Protein AF-A0A8T0SBP8-F1 (afdb_monomer_lite)

Foldseek 3Di:
DDDDDPPPPVCPVVVVVVVLVVQQKDKDWQLQFDLVLQLVLLCVVPNDPCSSVVSVVVSVVLSVVQQDLVDQQWDWDADPNDTDTDGNCVDPVLVVCCVRRNDSRSVRSRRSSVRCVVPPVPRSGIDIAIDRPVVRGGDDPVRVVVSVVVVVVVVVVVVVD

Secondary structure (DSSP, 8-state):
-PPP----SSHHHHHHHHHHHH-SEEEEEETPPPHHHHHHHHHHHH-SSSHHHHHHHHHHHHHHHHT-TT---EEEEEETTEEEEEE-TT-HHHHHHHHHH-HHHHHHHHHHHHHHHHH-TTT-S-EEEEEEGGGTEEPPHHHHHHHHHHHHHHHHHHTT-

InterPro domains:
  IPR005379 Factor of DNA methylation 1-5/IDN2 , domain XH [PF03469] (28-157)
  IPR045177 Factor of DNA methylation 1-5/IDN2 [PTHR21596] (20-158)

Sequence (161 aa):
MFFIDENDHHNDQDFADKLNGLRAIGIKRMGELDEKPFQNACRRKYGKYDYQTKAARLVSSWQGGLKKPSWHPFKVVQDKGEDKEVLDDDDAKLKYLRIVHGDEVCDAVKTTLMEINEYNPSGRYVVPRLWNFSKGRKATMKEVLKYLHRQMETTTKRWRG

pLDDT: mean 84.51, std 19.34, range [28.41, 97.75]

Radius of gyration: 19.87 Å; chains: 1; bounding box: 69×23×61 Å

Organism: Panicum virgatum (NCBI:txid38727)

Structure (mmCIF, N/CA/C/O backbone):
data_AF-A0A8T0SBP8-F1
#
_entry.id   AF-A0A8T0SBP8-F1
#
loop_
_atom_site.group_PDB
_atom_site.id
_atom_site.type_symbol
_atom_site.label_atom_id
_atom_site.label_alt_id
_atom_site.label_comp_id
_atom_site.label_asym_id
_atom_site.label_entity_id
_atom_site.label_seq_id
_atom_site.pdbx_PDB_ins_code
_atom_site.Cartn_x
_atom_site.Cartn_y
_atom_site.Cartn_z
_atom_site.occupancy
_atom_site.B_iso_or_equiv
_atom_site.auth_seq_id
_atom_site.auth_comp_id
_atom_site.auth_asym_id
_atom_site.auth_atom_id
_atom_site.pdbx_PDB_model_num
ATOM 1 N N . MET A 1 1 ? 42.573 4.735 18.693 1.00 33.34 1 MET A N 1
ATOM 2 C CA . MET A 1 1 ? 41.919 5.083 17.416 1.00 33.34 1 MET A CA 1
ATOM 3 C C . MET A 1 1 ? 40.762 4.114 17.256 1.00 33.34 1 MET A C 1
ATOM 5 O O . MET A 1 1 ? 41.002 2.945 16.994 1.00 33.34 1 MET A O 1
ATOM 9 N N . PHE A 1 2 ? 39.552 4.546 17.611 1.00 28.41 2 PHE A N 1
ATOM 10 C CA . PHE A 1 2 ? 38.355 3.706 17.581 1.00 28.41 2 PHE A CA 1
ATOM 11 C C . PHE A 1 2 ? 37.745 3.800 16.183 1.00 28.41 2 PHE A C 1
ATOM 13 O O . PHE A 1 2 ? 37.381 4.891 15.753 1.00 28.41 2 PHE A O 1
ATOM 20 N N . PHE A 1 3 ? 37.680 2.676 15.475 1.00 29.62 3 PHE A N 1
ATOM 21 C CA . PHE A 1 3 ? 36.862 2.550 14.276 1.00 29.62 3 PHE A CA 1
ATOM 22 C C . PHE A 1 3 ? 35.418 2.332 14.734 1.00 29.62 3 PHE A C 1
ATOM 24 O O . PHE A 1 3 ? 35.141 1.377 15.457 1.00 29.62 3 PHE A O 1
ATOM 31 N N . ILE A 1 4 ? 34.528 3.254 14.373 1.00 34.66 4 ILE A N 1
ATOM 32 C CA . ILE A 1 4 ? 33.084 3.057 14.483 1.00 34.66 4 ILE A CA 1
ATOM 33 C C . ILE A 1 4 ? 32.672 2.243 13.255 1.00 34.66 4 ILE A C 1
ATOM 35 O O . ILE A 1 4 ? 32.956 2.638 12.127 1.00 34.66 4 ILE A O 1
ATOM 39 N N . ASP A 1 5 ? 32.060 1.089 13.496 1.00 31.61 5 ASP A N 1
ATOM 40 C CA . ASP A 1 5 ? 31.449 0.237 12.478 1.00 31.61 5 ASP A CA 1
ATOM 41 C C . ASP A 1 5 ? 30.123 0.900 12.048 1.00 31.61 5 ASP A C 1
ATOM 43 O O . ASP A 1 5 ? 29.152 0.923 12.805 1.00 31.61 5 ASP A O 1
ATOM 47 N N . GLU A 1 6 ? 30.088 1.517 10.863 1.00 39.94 6 GLU A N 1
ATOM 48 C CA . GLU A 1 6 ? 28.885 2.119 10.263 1.00 39.94 6 GLU A CA 1
ATOM 49 C C . GLU A 1 6 ? 27.975 1.034 9.657 1.00 39.94 6 GLU A C 1
ATOM 51 O O . GLU A 1 6 ? 27.796 0.939 8.443 1.00 39.94 6 GLU A O 1
ATOM 56 N N . ASN A 1 7 ? 27.391 0.187 10.506 1.00 39.78 7 ASN A N 1
ATOM 57 C CA . ASN A 1 7 ? 26.489 -0.895 10.092 1.00 39.78 7 ASN A CA 1
ATOM 58 C C . ASN A 1 7 ? 25.113 -0.844 10.784 1.00 39.78 7 ASN A C 1
ATOM 60 O O . ASN A 1 7 ? 24.541 -1.886 11.091 1.00 39.78 7 ASN A O 1
ATOM 64 N N . ASP A 1 8 ? 24.544 0.349 11.001 1.00 42.22 8 ASP A N 1
ATOM 65 C CA . ASP A 1 8 ? 23.328 0.494 11.826 1.00 42.22 8 ASP A CA 1
ATOM 66 C C . ASP A 1 8 ? 22.197 1.338 11.200 1.00 42.22 8 ASP A C 1
ATOM 68 O O . ASP A 1 8 ? 21.508 2.100 11.867 1.00 42.22 8 ASP A O 1
ATOM 72 N N . HIS A 1 9 ? 21.961 1.195 9.889 1.00 42.88 9 HIS A N 1
ATOM 73 C CA . HIS A 1 9 ? 20.787 1.798 9.220 1.00 42.88 9 HIS A CA 1
ATOM 74 C C . HIS A 1 9 ? 19.841 0.784 8.562 1.00 42.88 9 HIS A C 1
ATOM 76 O O . HIS A 1 9 ? 18.814 1.150 7.995 1.00 42.88 9 HIS A O 1
ATOM 82 N N . HIS A 1 10 ? 20.150 -0.512 8.653 1.00 43.44 10 HIS A N 1
ATOM 83 C CA . HIS A 1 10 ? 19.243 -1.591 8.240 1.00 43.44 10 HIS A CA 1
ATOM 84 C C . HIS A 1 10 ? 18.457 -2.203 9.404 1.00 43.44 10 HIS A C 1
ATOM 86 O O . HIS A 1 10 ? 17.536 -2.984 9.171 1.00 43.44 10 HIS A O 1
ATOM 92 N N . ASN A 1 11 ? 18.793 -1.827 10.640 1.00 42.72 11 ASN A N 1
ATOM 93 C CA . ASN A 1 11 ? 18.155 -2.356 11.832 1.00 42.72 11 ASN A CA 1
ATOM 94 C C . ASN A 1 11 ? 16.868 -1.592 12.166 1.00 42.72 11 ASN A C 1
ATOM 96 O O . ASN A 1 11 ? 15.884 -2.232 12.483 1.00 42.72 11 ASN A O 1
ATOM 100 N N . ASP A 1 12 ? 16.792 -0.269 11.991 1.00 43.78 12 ASP A N 1
ATOM 101 C CA . ASP A 1 12 ? 15.650 0.522 12.487 1.00 43.78 12 ASP A CA 1
ATOM 102 C C . ASP A 1 12 ? 14.292 0.168 11.860 1.00 43.78 12 ASP A C 1
ATOM 104 O O . ASP A 1 12 ? 13.279 0.163 12.559 1.00 43.78 12 ASP A O 1
ATOM 108 N N . GLN A 1 13 ? 14.251 -0.181 10.570 1.00 46.50 13 GLN A N 1
ATOM 109 C CA . GLN A 1 13 ? 12.999 -0.531 9.886 1.00 46.50 13 GLN A CA 1
ATOM 110 C C . GLN A 1 13 ? 12.608 -2.007 10.085 1.00 46.50 13 GLN A C 1
ATOM 112 O O . GLN A 1 13 ? 11.430 -2.294 10.274 1.00 46.50 13 GLN A O 1
ATOM 117 N N . ASP A 1 14 ? 13.573 -2.938 10.122 1.00 45.31 14 ASP A N 1
ATOM 118 C CA . ASP A 1 14 ? 13.331 -4.340 10.526 1.00 45.31 14 ASP A CA 1
ATOM 119 C C . ASP A 1 14 ? 12.960 -4.420 12.015 1.00 45.31 14 ASP A C 1
ATOM 121 O O . ASP A 1 14 ? 12.155 -5.251 12.424 1.00 45.31 14 ASP A O 1
ATOM 125 N N . PHE A 1 15 ? 13.486 -3.498 12.823 1.00 40.03 15 PHE A N 1
ATOM 126 C CA . PHE A 1 15 ? 13.132 -3.290 14.218 1.00 40.03 15 PHE A CA 1
ATOM 127 C C . PHE A 1 15 ? 11.753 -2.649 14.343 1.00 40.03 15 PHE A C 1
ATOM 129 O O . PHE A 1 15 ? 10.970 -3.114 15.158 1.00 40.03 15 PHE A O 1
ATOM 136 N N . ALA A 1 16 ? 11.385 -1.668 13.514 1.00 47.78 16 ALA A N 1
ATOM 137 C CA . ALA A 1 16 ? 10.026 -1.128 13.466 1.00 47.78 16 ALA A CA 1
ATOM 138 C C . ALA A 1 16 ? 9.005 -2.190 13.025 1.00 47.78 16 ALA A C 1
ATOM 140 O O . ALA A 1 16 ? 7.966 -2.323 13.666 1.00 47.78 16 ALA A O 1
ATOM 141 N N . ASP A 1 17 ? 9.314 -3.004 12.013 1.00 46.75 17 ASP A N 1
ATOM 142 C CA . ASP A 1 17 ? 8.482 -4.126 11.561 1.00 46.75 17 ASP A CA 1
ATOM 143 C C . ASP A 1 17 ? 8.401 -5.244 12.616 1.00 46.75 17 ASP A C 1
ATOM 145 O O . ASP A 1 17 ? 7.311 -5.747 12.895 1.00 46.75 17 ASP A O 1
ATOM 149 N N . LYS A 1 18 ? 9.509 -5.592 13.287 1.00 38.72 18 LYS A N 1
ATOM 150 C CA . LYS A 1 18 ? 9.517 -6.520 14.436 1.00 38.72 18 LYS A CA 1
ATOM 151 C C . LYS A 1 18 ? 8.751 -5.963 15.632 1.00 38.72 18 LYS A C 1
ATOM 153 O O . LYS A 1 18 ? 8.011 -6.700 16.278 1.00 38.72 18 LYS A O 1
ATOM 158 N N . LEU A 1 19 ? 8.877 -4.671 15.927 1.00 45.00 19 LEU A N 1
ATOM 159 C CA . LEU A 1 19 ? 8.144 -3.991 16.996 1.00 45.00 19 LEU A CA 1
ATOM 160 C C . LEU A 1 19 ? 6.655 -3.855 16.666 1.00 45.00 19 LEU A C 1
ATOM 162 O O . LEU A 1 19 ? 5.831 -3.953 17.573 1.00 45.00 19 LEU A O 1
ATOM 166 N N . ASN A 1 20 ? 6.292 -3.685 15.395 1.00 48.19 20 ASN A N 1
ATOM 167 C CA . ASN A 1 20 ? 4.910 -3.696 14.916 1.00 48.19 20 ASN A CA 1
ATOM 168 C C . ASN A 1 20 ? 4.326 -5.117 14.933 1.00 48.19 20 ASN A C 1
ATOM 170 O O . ASN A 1 20 ? 3.168 -5.293 15.304 1.00 48.19 20 ASN A O 1
ATOM 174 N N . GLY A 1 21 ? 5.135 -6.141 14.649 1.00 44.56 21 GLY A N 1
ATOM 175 C CA . GLY A 1 21 ? 4.788 -7.547 14.881 1.00 44.56 21 GLY A CA 1
ATOM 176 C C . GLY A 1 21 ? 4.583 -7.878 16.366 1.00 44.56 21 GLY A C 1
ATOM 177 O O . GLY A 1 21 ? 3.742 -8.707 16.706 1.00 44.56 21 GLY A O 1
ATOM 178 N N . LEU A 1 22 ? 5.288 -7.178 17.263 1.00 50.84 22 LEU A N 1
ATOM 179 C CA . LEU A 1 22 ? 5.124 -7.278 18.720 1.00 50.84 22 LEU A CA 1
ATOM 180 C C . LEU A 1 22 ? 3.951 -6.434 19.260 1.00 50.84 22 LEU A C 1
ATOM 182 O O . LEU A 1 22 ? 3.393 -6.751 20.314 1.00 50.84 22 LEU A O 1
ATOM 186 N N . ARG A 1 23 ? 3.545 -5.365 18.563 1.00 63.78 23 ARG A N 1
ATOM 187 C CA . ARG A 1 23 ? 2.451 -4.464 18.962 1.00 63.78 23 ARG A CA 1
ATOM 188 C C . ARG A 1 23 ? 1.199 -4.742 18.138 1.00 63.78 23 ARG A C 1
ATOM 190 O O . ARG A 1 23 ? 0.994 -4.191 17.065 1.00 63.78 23 ARG A O 1
ATOM 197 N N . ALA A 1 24 ? 0.293 -5.535 18.708 1.00 81.69 24 ALA A N 1
ATOM 198 C CA . ALA A 1 24 ? -0.975 -5.903 18.071 1.00 81.69 24 ALA A CA 1
ATOM 199 C C . ALA A 1 24 ? -1.806 -4.704 17.562 1.00 81.69 24 ALA A C 1
ATOM 201 O O . ALA A 1 24 ? -2.561 -4.865 16.604 1.00 81.69 24 ALA A O 1
ATOM 202 N N . ILE A 1 25 ? -1.677 -3.525 18.188 1.00 90.44 25 ILE A N 1
ATOM 203 C CA . ILE A 1 25 ? -2.352 -2.279 17.808 1.00 90.44 25 ILE A CA 1
ATOM 204 C C . ILE A 1 25 ? -1.315 -1.172 17.590 1.00 90.44 25 ILE A C 1
ATOM 206 O O . ILE A 1 25 ? -0.465 -0.944 18.450 1.00 90.44 25 ILE A O 1
ATOM 210 N N . GLY A 1 26 ? -1.433 -0.440 16.482 1.00 91.25 26 GLY A N 1
ATOM 211 C CA . GLY A 1 26 ? -0.586 0.717 16.181 1.00 91.25 26 GLY A CA 1
ATOM 212 C C . GLY A 1 26 ? -1.229 1.674 15.179 1.00 91.25 26 GLY A C 1
ATOM 213 O O . GLY A 1 26 ? -2.426 1.585 14.907 1.00 91.25 26 GLY A O 1
ATOM 214 N N . ILE A 1 27 ? -0.439 2.603 14.640 1.00 92.50 27 ILE A N 1
ATOM 215 C CA . ILE A 1 27 ? -0.881 3.536 13.597 1.00 92.50 27 ILE A CA 1
ATOM 216 C C . ILE A 1 27 ? -0.407 3.008 12.244 1.00 92.50 27 ILE A C 1
ATOM 218 O O . ILE A 1 27 ? 0.789 2.833 12.039 1.00 92.50 27 ILE A O 1
ATOM 222 N N . LYS A 1 28 ? -1.342 2.793 11.317 1.00 94.88 28 LYS A N 1
ATOM 223 C CA . LYS A 1 28 ? -1.053 2.550 9.901 1.00 94.88 28 LYS A CA 1
ATOM 224 C C . LYS A 1 28 ? -1.265 3.838 9.108 1.00 94.88 28 LYS A C 1
ATOM 226 O O . LYS A 1 28 ? -2.231 4.563 9.351 1.00 94.88 28 LYS A O 1
ATOM 23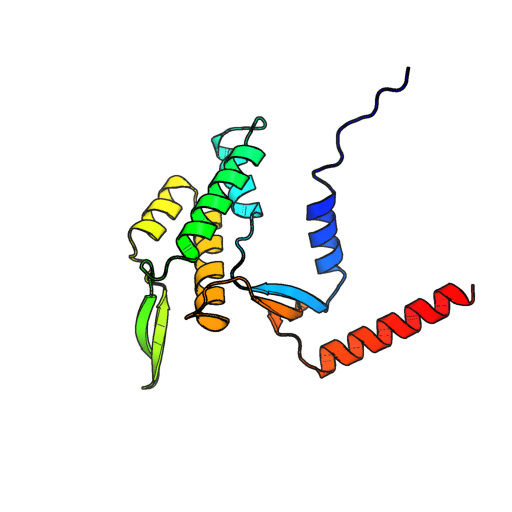1 N N . ARG A 1 29 ? -0.365 4.126 8.170 1.00 96.50 29 ARG A N 1
ATOM 232 C CA . ARG A 1 29 ? -0.424 5.289 7.279 1.00 96.50 29 ARG A CA 1
ATOM 233 C C . ARG A 1 29 ? -1.079 4.885 5.956 1.00 96.50 29 ARG A C 1
ATOM 235 O O . ARG A 1 29 ? -0.403 4.428 5.049 1.00 96.50 29 ARG A O 1
ATOM 242 N N . MET A 1 30 ? -2.405 5.011 5.874 1.00 96.56 30 MET A N 1
ATOM 243 C CA . MET A 1 30 ? -3.174 4.574 4.700 1.00 96.56 30 MET A CA 1
ATOM 244 C C . MET A 1 30 ? -2.857 5.454 3.494 1.00 96.56 30 MET A C 1
ATOM 246 O O . MET A 1 30 ? -2.918 6.684 3.600 1.00 96.56 30 MET A O 1
ATOM 250 N N . GLY A 1 31 ? -2.548 4.828 2.362 1.00 96.06 31 GLY A N 1
ATOM 251 C CA . GLY A 1 31 ? -2.177 5.527 1.133 1.00 96.06 31 GLY A CA 1
ATOM 252 C C . GLY A 1 31 ? -0.701 5.932 1.059 1.00 96.06 31 GLY A C 1
ATOM 253 O O . GLY A 1 31 ? -0.326 6.716 0.185 1.00 96.06 31 GLY A O 1
ATOM 254 N N . GLU A 1 32 ? 0.140 5.407 1.952 1.00 97.38 32 GLU A N 1
ATOM 255 C CA . GLU A 1 32 ? 1.598 5.456 1.830 1.00 97.38 32 GLU A CA 1
ATOM 256 C C . GLU A 1 32 ? 2.131 4.170 1.184 1.00 97.38 32 GLU A C 1
ATOM 258 O O . GLU A 1 32 ? 1.640 3.076 1.462 1.00 97.38 32 GLU A O 1
ATOM 263 N N . LEU A 1 33 ? 3.113 4.302 0.293 1.00 97.00 33 LEU A N 1
ATOM 264 C CA . LEU A 1 33 ? 3.778 3.165 -0.334 1.00 97.00 33 LEU A CA 1
ATOM 265 C C . LEU A 1 33 ? 4.673 2.434 0.661 1.00 97.00 33 LEU A C 1
ATOM 267 O O . LEU A 1 33 ? 5.494 3.049 1.338 1.00 97.00 33 LEU A O 1
ATOM 271 N N . ASP A 1 34 ? 4.572 1.106 0.667 1.00 95.06 34 ASP A N 1
ATOM 272 C CA . ASP A 1 34 ? 5.588 0.257 1.279 1.00 95.06 34 ASP A CA 1
ATOM 273 C C . ASP A 1 34 ? 6.870 0.326 0.439 1.00 95.06 34 ASP A C 1
ATOM 275 O O . ASP A 1 34 ? 6.883 -0.019 -0.745 1.00 95.06 34 ASP A O 1
ATOM 279 N N . GLU A 1 35 ? 7.958 0.790 1.047 1.00 95.62 35 GLU A N 1
ATOM 280 C CA . GLU A 1 35 ? 9.247 0.937 0.378 1.00 95.62 35 GLU A CA 1
ATOM 281 C C . GLU A 1 35 ? 9.965 -0.400 0.166 1.00 95.62 35 GLU A C 1
ATOM 283 O O . GLU A 1 35 ? 10.802 -0.518 -0.735 1.00 95.62 35 GLU A O 1
ATOM 288 N N . LYS A 1 36 ? 9.667 -1.422 0.973 1.00 95.31 36 LYS A N 1
ATOM 289 C CA . LYS A 1 36 ? 10.427 -2.679 1.006 1.00 95.31 36 LYS A CA 1
ATOM 290 C C . LYS A 1 36 ? 10.403 -3.433 -0.332 1.00 95.31 36 LYS A C 1
ATOM 292 O O . LYS A 1 36 ? 11.480 -3.840 -0.786 1.00 95.31 36 LYS A O 1
ATOM 297 N N . PRO A 1 37 ? 9.264 -3.559 -1.042 1.00 97.44 37 PRO A N 1
ATOM 298 C CA . PRO A 1 37 ? 9.233 -4.098 -2.403 1.00 97.44 37 PRO A CA 1
ATOM 299 C C . PRO A 1 37 ? 10.138 -3.338 -3.378 1.00 97.44 37 PRO A C 1
ATOM 301 O O . PRO A 1 37 ? 10.853 -3.948 -4.176 1.00 97.44 37 PRO A O 1
ATOM 304 N N . PHE A 1 38 ? 10.176 -2.007 -3.282 1.00 96.44 38 PHE A N 1
ATOM 305 C CA . PHE A 1 38 ? 11.014 -1.165 -4.137 1.00 96.44 38 PHE A CA 1
ATOM 306 C C . PHE A 1 38 ? 12.495 -1.351 -3.818 1.00 96.44 38 PHE A C 1
ATOM 308 O O . PHE A 1 38 ? 13.304 -1.500 -4.734 1.00 96.44 38 PHE A O 1
ATOM 315 N N . GLN A 1 39 ? 12.857 -1.409 -2.536 1.00 95.94 39 GLN A N 1
ATOM 316 C CA . GLN A 1 39 ? 14.221 -1.701 -2.098 1.00 95.94 39 GLN A CA 1
ATOM 317 C C . GLN A 1 39 ? 14.675 -3.078 -2.593 1.00 95.94 39 GLN A C 1
ATOM 319 O O . GLN A 1 39 ? 15.757 -3.193 -3.169 1.00 95.94 39 GLN A O 1
ATOM 324 N N . ASN A 1 40 ? 13.834 -4.107 -2.460 1.00 95.25 40 ASN A N 1
ATOM 325 C CA . ASN A 1 40 ? 14.120 -5.455 -2.952 1.00 95.25 40 ASN A CA 1
ATOM 326 C C . ASN A 1 40 ? 14.300 -5.488 -4.475 1.00 95.25 40 ASN A C 1
ATOM 328 O O . ASN A 1 40 ? 15.283 -6.047 -4.969 1.00 95.25 40 ASN A O 1
ATOM 332 N N . ALA A 1 41 ? 13.390 -4.864 -5.228 1.00 94.94 41 ALA A N 1
ATOM 333 C CA . ALA A 1 41 ? 13.482 -4.768 -6.682 1.00 94.94 41 ALA A CA 1
ATOM 334 C C . ALA A 1 41 ? 14.737 -4.003 -7.132 1.00 94.94 41 ALA A C 1
ATOM 336 O O . ALA A 1 41 ? 15.471 -4.471 -8.005 1.00 94.94 41 ALA A O 1
ATOM 337 N N . CYS A 1 42 ? 15.042 -2.865 -6.506 1.00 94.50 42 CYS A N 1
ATOM 338 C CA . CYS A 1 42 ? 16.243 -2.088 -6.799 1.00 94.50 42 CYS A CA 1
ATOM 339 C C . CYS A 1 42 ? 17.522 -2.846 -6.440 1.00 94.50 42 CYS A C 1
ATOM 341 O O . CYS A 1 42 ? 18.472 -2.805 -7.216 1.00 94.50 42 CYS A O 1
ATOM 343 N N . ARG A 1 43 ? 17.547 -3.578 -5.322 1.00 94.19 43 ARG A N 1
ATOM 344 C CA . ARG A 1 43 ? 18.690 -4.410 -4.929 1.00 94.19 43 ARG A CA 1
ATOM 345 C C . ARG A 1 43 ? 18.943 -5.525 -5.943 1.00 94.19 43 ARG A C 1
ATOM 347 O O . ARG A 1 43 ? 20.088 -5.730 -6.334 1.00 94.19 43 ARG A O 1
ATOM 354 N N . ARG A 1 44 ? 17.884 -6.198 -6.421 1.00 92.38 44 ARG A N 1
ATOM 355 C CA . ARG A 1 44 ? 17.972 -7.204 -7.500 1.00 92.38 44 ARG A CA 1
ATOM 356 C C . ARG A 1 44 ? 18.518 -6.598 -8.800 1.00 92.38 44 ARG A C 1
ATOM 358 O O . ARG A 1 44 ? 19.326 -7.229 -9.468 1.00 92.38 44 ARG A O 1
ATOM 365 N N . LYS A 1 45 ? 18.096 -5.377 -9.146 1.00 90.56 45 LYS A N 1
ATOM 366 C CA . LYS A 1 45 ? 18.422 -4.725 -10.426 1.00 90.56 45 LYS A CA 1
ATOM 367 C C . LYS A 1 45 ? 19.781 -4.019 -10.459 1.00 90.56 45 LYS A C 1
ATOM 369 O O . LYS A 1 45 ? 20.409 -3.974 -11.510 1.00 90.56 45 LYS A O 1
ATOM 374 N N . TYR A 1 46 ? 20.212 -3.426 -9.347 1.00 87.88 46 TYR A N 1
ATOM 375 C CA . TYR A 1 46 ? 21.377 -2.532 -9.299 1.00 87.88 46 TYR A CA 1
ATOM 376 C C . TYR A 1 46 ? 22.506 -3.025 -8.384 1.00 87.88 46 TYR A C 1
ATOM 378 O O . TYR A 1 46 ? 23.559 -2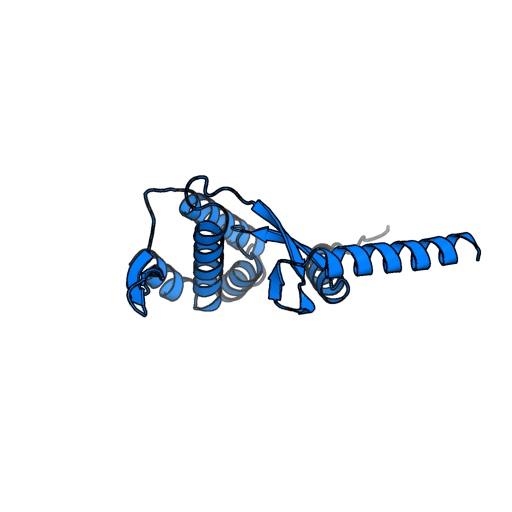.397 -8.337 1.00 87.88 46 TYR A O 1
ATOM 386 N N . GLY A 1 47 ? 22.316 -4.142 -7.679 1.00 86.00 47 GLY A N 1
ATOM 387 C CA . GLY A 1 47 ? 23.300 -4.665 -6.735 1.00 86.00 47 GLY A CA 1
ATOM 388 C C . GLY A 1 47 ? 23.306 -3.915 -5.399 1.00 86.00 47 GLY A C 1
ATOM 389 O O . GLY A 1 47 ? 22.319 -3.293 -5.009 1.00 86.00 47 GLY A O 1
ATOM 390 N N . LYS A 1 48 ? 24.414 -4.024 -4.655 1.00 84.19 48 LYS A N 1
ATOM 391 C CA . LYS A 1 48 ? 24.526 -3.516 -3.274 1.00 84.19 48 LYS A CA 1
ATOM 392 C C . LYS A 1 48 ? 24.778 -2.008 -3.175 1.00 84.19 48 LYS A C 1
ATOM 394 O O . LYS A 1 48 ? 24.493 -1.430 -2.133 1.00 84.19 48 LYS A O 1
ATOM 399 N N . TYR A 1 49 ? 25.274 -1.381 -4.237 1.00 82.62 49 TYR A N 1
ATOM 400 C CA . TYR A 1 49 ? 25.592 0.046 -4.257 1.00 82.62 49 TYR A CA 1
ATOM 401 C C . TYR A 1 49 ? 24.409 0.844 -4.826 1.00 82.62 49 TYR A C 1
ATOM 403 O O . TYR A 1 49 ? 23.775 0.428 -5.796 1.00 82.62 49 TYR A O 1
ATOM 411 N N . ASP A 1 50 ? 24.076 1.970 -4.197 1.00 84.12 50 ASP A N 1
ATOM 412 C CA . ASP A 1 50 ? 23.033 2.929 -4.605 1.00 84.12 50 ASP A CA 1
ATOM 413 C C . ASP A 1 50 ? 21.583 2.422 -4.701 1.00 84.12 50 ASP A C 1
ATOM 415 O O . ASP A 1 50 ? 20.688 3.192 -5.071 1.00 84.12 50 ASP A O 1
ATOM 419 N N . TYR A 1 51 ? 21.292 1.157 -4.376 1.00 91.38 51 TYR A N 1
ATOM 420 C CA . TYR A 1 51 ? 19.929 0.631 -4.515 1.00 91.38 51 TYR A CA 1
ATOM 421 C C . TYR A 1 51 ? 18.932 1.355 -3.604 1.00 91.38 51 TYR A C 1
ATOM 423 O O . TYR A 1 51 ? 17.794 1.556 -4.016 1.00 91.38 51 TYR A O 1
ATOM 431 N N . GLN A 1 52 ? 19.363 1.790 -2.416 1.00 92.56 52 GLN A N 1
ATOM 432 C CA . GLN A 1 52 ? 18.533 2.542 -1.472 1.00 92.56 52 GLN A CA 1
ATOM 433 C C . GLN A 1 52 ? 18.137 3.900 -2.057 1.00 92.56 52 GLN A C 1
ATOM 435 O O . GLN A 1 52 ? 16.953 4.207 -2.152 1.00 92.56 52 GLN A O 1
ATOM 440 N N . THR A 1 53 ? 19.106 4.671 -2.561 1.00 93.88 53 THR A N 1
ATOM 441 C CA . THR A 1 53 ? 18.854 5.964 -3.218 1.00 93.88 53 THR A CA 1
ATOM 442 C C . THR A 1 53 ? 17.943 5.810 -4.435 1.00 93.88 53 THR A C 1
ATOM 444 O O . THR A 1 53 ? 17.034 6.615 -4.649 1.00 93.88 53 THR A O 1
ATOM 447 N N . LYS A 1 54 ? 18.147 4.761 -5.242 1.00 94.19 54 LYS A N 1
ATOM 448 C CA . LYS A 1 54 ? 17.292 4.470 -6.402 1.00 94.19 54 LYS A CA 1
ATOM 449 C C . LYS A 1 54 ? 15.878 4.060 -5.984 1.00 94.19 54 LYS A C 1
ATOM 451 O O . LYS A 1 54 ? 14.925 4.529 -6.603 1.00 94.19 54 LYS A O 1
ATOM 456 N N . ALA A 1 55 ? 15.740 3.248 -4.938 1.00 95.81 55 ALA A N 1
ATOM 457 C CA . ALA A 1 55 ? 14.450 2.855 -4.383 1.00 95.81 55 ALA A CA 1
ATOM 458 C C . ALA A 1 55 ? 13.697 4.069 -3.830 1.00 95.81 55 ALA A C 1
ATOM 460 O O . ALA A 1 55 ? 12.568 4.303 -4.241 1.00 95.81 55 ALA A O 1
ATOM 461 N N . ALA A 1 56 ? 14.340 4.906 -3.012 1.00 96.12 56 ALA A N 1
ATOM 462 C CA . ALA A 1 56 ? 13.742 6.117 -2.448 1.00 96.12 56 ALA A CA 1
ATOM 463 C C . ALA A 1 56 ? 13.256 7.094 -3.533 1.00 96.12 56 ALA A C 1
ATOM 465 O O . ALA A 1 56 ? 12.146 7.628 -3.454 1.00 96.12 56 ALA A O 1
ATOM 466 N N . ARG A 1 57 ? 14.051 7.290 -4.598 1.00 96.25 57 ARG A N 1
ATOM 467 C CA . ARG A 1 57 ? 13.637 8.086 -5.768 1.00 96.25 57 ARG A CA 1
ATOM 468 C C . ARG A 1 57 ? 12.415 7.484 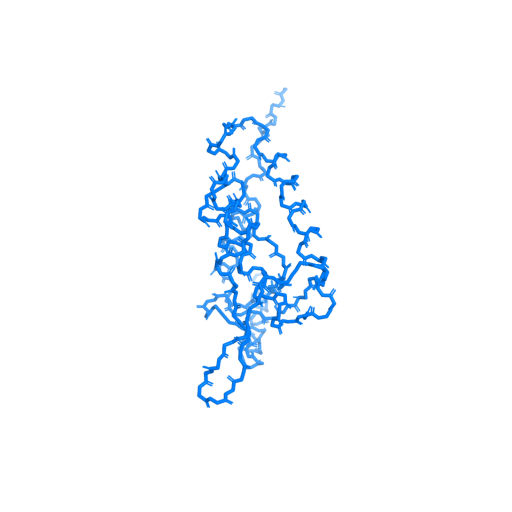-6.459 1.00 96.25 57 ARG A C 1
ATOM 470 O O . ARG A 1 57 ? 11.506 8.219 -6.840 1.00 96.25 57 ARG A O 1
ATOM 477 N N . LEU A 1 58 ? 12.390 6.161 -6.614 1.00 95.62 58 LEU A N 1
ATOM 478 C CA . LEU A 1 58 ? 11.296 5.452 -7.267 1.00 95.62 58 LEU A CA 1
ATOM 479 C C . LEU A 1 58 ? 10.003 5.516 -6.439 1.00 95.62 58 LEU A C 1
ATOM 481 O O . LEU A 1 58 ? 8.974 5.907 -6.983 1.00 95.62 58 LEU A O 1
ATOM 485 N N . VAL A 1 59 ? 10.067 5.230 -5.135 1.00 97.56 59 VAL A N 1
ATOM 486 C CA . VAL A 1 59 ? 8.946 5.378 -4.188 1.00 97.56 59 VAL A CA 1
ATOM 487 C C . VAL A 1 59 ? 8.421 6.810 -4.231 1.00 97.56 59 VAL A C 1
ATOM 489 O O . VAL A 1 59 ? 7.229 7.010 -4.436 1.00 97.56 59 VAL A O 1
ATOM 492 N N . SER A 1 60 ? 9.293 7.818 -4.133 1.00 96.94 60 SER A N 1
ATOM 493 C CA . SER A 1 60 ? 8.874 9.228 -4.164 1.00 96.94 60 SER A CA 1
ATOM 494 C C . SER A 1 60 ? 8.156 9.596 -5.467 1.00 96.94 60 SER A C 1
ATOM 496 O O . SER A 1 60 ? 7.127 10.277 -5.445 1.00 96.94 60 SER A O 1
ATOM 498 N N . SER A 1 61 ? 8.668 9.120 -6.607 1.00 96.19 61 SER A N 1
ATOM 499 C CA . SER A 1 61 ? 8.051 9.337 -7.919 1.00 96.19 61 SER A CA 1
ATOM 500 C C . SER A 1 61 ? 6.655 8.709 -8.000 1.00 96.19 61 SER A C 1
ATOM 502 O O . SER A 1 61 ? 5.692 9.388 -8.369 1.00 96.19 61 SER A O 1
ATOM 504 N N . TRP A 1 62 ? 6.519 7.447 -7.582 1.00 96.44 62 TRP A N 1
ATOM 505 C CA . TRP A 1 62 ? 5.237 6.742 -7.578 1.00 96.44 62 TRP A CA 1
ATOM 506 C C . TRP A 1 62 ? 4.250 7.335 -6.573 1.00 96.44 62 TRP A C 1
ATOM 508 O O . TRP A 1 62 ? 3.106 7.591 -6.939 1.00 96.44 62 TRP A O 1
ATOM 518 N N . GLN A 1 63 ? 4.687 7.666 -5.358 1.00 97.00 63 GLN A N 1
ATOM 519 C CA . GLN A 1 63 ? 3.856 8.323 -4.348 1.00 97.00 63 GLN A CA 1
ATOM 520 C C . GLN A 1 63 ? 3.310 9.661 -4.860 1.00 97.00 63 GLN A C 1
ATOM 522 O O . GLN A 1 63 ? 2.145 9.990 -4.631 1.00 97.00 63 GLN A O 1
ATOM 527 N N . GLY A 1 64 ? 4.133 10.434 -5.574 1.00 95.75 64 GLY A N 1
ATOM 528 C CA . GLY A 1 64 ? 3.702 11.663 -6.236 1.00 95.75 64 GLY A CA 1
ATOM 529 C C . GLY A 1 64 ? 2.682 11.410 -7.349 1.00 95.75 64 GLY A C 1
ATOM 530 O O . GLY A 1 64 ? 1.729 12.172 -7.488 1.00 95.75 64 GLY A O 1
ATOM 531 N N . GLY A 1 65 ? 2.846 10.331 -8.119 1.00 94.69 65 GLY A N 1
ATOM 532 C CA . GLY A 1 65 ? 1.895 9.905 -9.149 1.00 94.69 65 GLY A CA 1
ATOM 533 C C . GLY A 1 65 ? 0.538 9.478 -8.587 1.00 94.69 65 GLY A C 1
ATOM 534 O O . GLY A 1 65 ? -0.490 9.887 -9.119 1.00 94.69 65 GLY A O 1
ATOM 535 N N . LEU A 1 66 ? 0.532 8.730 -7.483 1.00 95.56 66 LEU A N 1
ATOM 536 C CA . LEU A 1 66 ? -0.674 8.254 -6.795 1.00 95.56 66 LEU A CA 1
ATOM 537 C C . LEU A 1 66 ? -1.574 9.396 -6.305 1.00 95.56 66 LEU A C 1
ATOM 539 O O . LEU A 1 66 ? -2.802 9.309 -6.358 1.00 95.56 66 LEU A O 1
ATOM 543 N N . LYS A 1 67 ? -0.958 10.508 -5.893 1.00 93.19 67 LYS A N 1
ATOM 544 C CA . LYS A 1 67 ? -1.660 11.717 -5.445 1.00 93.19 67 LYS A CA 1
ATOM 545 C C . LYS A 1 67 ? -2.378 12.463 -6.572 1.00 93.19 67 LYS A C 1
ATOM 547 O O . LYS A 1 67 ? -3.213 13.311 -6.278 1.00 93.19 67 LYS A O 1
ATOM 552 N N . LYS A 1 68 ? -2.067 12.194 -7.847 1.00 94.19 68 LYS A N 1
ATOM 553 C CA . LYS A 1 68 ? -2.641 12.928 -8.985 1.00 94.19 68 LYS A CA 1
ATOM 554 C C . LYS A 1 68 ? -4.038 12.399 -9.322 1.00 94.19 68 LYS A C 1
ATOM 556 O O . LYS A 1 68 ? -4.130 11.263 -9.785 1.00 94.19 68 LYS A O 1
ATOM 561 N N . PRO A 1 69 ? -5.107 13.212 -9.211 1.00 91.00 69 PRO A N 1
ATOM 562 C CA . PRO A 1 69 ? -6.465 12.771 -9.539 1.00 91.00 69 PRO A CA 1
ATOM 563 C C . PRO A 1 69 ? -6.628 12.307 -10.991 1.00 91.00 69 PRO A C 1
ATOM 565 O O . PRO A 1 69 ? -7.447 11.438 -11.263 1.00 91.00 69 PRO A O 1
ATOM 568 N N . SER A 1 70 ? -5.804 12.831 -11.909 1.00 93.38 70 SER A N 1
ATOM 569 C CA . SER A 1 70 ? -5.809 12.469 -13.333 1.00 93.38 70 SER A CA 1
ATOM 570 C C . SER A 1 70 ? -5.409 11.022 -13.625 1.00 93.38 70 SER A C 1
ATOM 572 O O . SER A 1 70 ? -5.568 10.567 -14.754 1.00 93.38 70 SER A O 1
ATOM 574 N N . TRP A 1 71 ? -4.875 10.292 -12.643 1.00 95.12 71 TRP A N 1
ATOM 575 C CA . TRP A 1 71 ? -4.662 8.857 -12.757 1.00 95.12 71 TRP A CA 1
ATOM 576 C C . TRP A 1 71 ? -5.523 8.131 -11.725 1.00 95.12 71 TRP A C 1
ATOM 578 O O . TRP A 1 71 ? -5.265 8.190 -10.523 1.00 95.12 71 TRP A O 1
ATOM 588 N N . HIS A 1 72 ? -6.576 7.476 -12.202 1.00 94.50 72 HIS A N 1
ATOM 589 C CA . HIS A 1 72 ? -7.526 6.726 -11.390 1.00 94.50 72 HIS A CA 1
ATOM 590 C C . HIS A 1 72 ? -7.814 5.391 -12.093 1.00 94.50 72 HIS A C 1
ATOM 592 O O . HIS A 1 72 ? -8.774 5.301 -12.853 1.00 94.50 72 HIS A O 1
ATOM 598 N N . PRO A 1 73 ? -6.935 4.385 -11.923 1.00 96.62 73 PRO A N 1
ATOM 599 C CA . PRO A 1 73 ? -7.014 3.113 -12.640 1.00 96.62 73 PRO A CA 1
ATOM 600 C C . PRO A 1 73 ? -8.061 2.187 -12.004 1.00 96.62 73 PRO A C 1
ATOM 602 O O . PRO A 1 73 ? -7.743 1.088 -11.554 1.00 96.62 73 PRO A O 1
ATOM 605 N N . PHE A 1 74 ? -9.299 2.662 -11.909 1.00 96.00 74 PHE A N 1
ATOM 606 C CA . PHE A 1 74 ? -10.434 1.917 -11.384 1.00 96.00 74 PHE A CA 1
ATOM 607 C C . PHE A 1 74 ? -11.525 1.833 -12.442 1.00 96.00 74 PHE A C 1
ATOM 609 O O . PHE A 1 74 ? -11.716 2.748 -13.243 1.00 96.00 74 PHE A O 1
ATOM 616 N N . LYS A 1 75 ? -12.252 0.723 -12.417 1.00 94.94 75 LYS A N 1
ATOM 617 C CA . LYS A 1 75 ? -13.441 0.489 -13.225 1.00 94.94 75 LYS A CA 1
ATOM 618 C C . LYS A 1 75 ? -14.608 0.135 -12.325 1.00 94.94 75 LYS A C 1
ATOM 620 O O . LYS A 1 75 ? -14.426 -0.481 -11.275 1.00 94.94 75 LYS A O 1
ATOM 625 N N . VAL A 1 76 ? -15.802 0.503 -12.765 1.00 94.62 76 VAL A N 1
ATOM 626 C CA . VAL A 1 76 ? -17.040 0.140 -12.084 1.00 94.62 76 VAL A CA 1
ATOM 627 C C . VAL A 1 76 ? -17.471 -1.242 -12.559 1.00 94.62 76 VAL A C 1
ATOM 629 O O . VAL A 1 76 ? -17.561 -1.496 -13.760 1.00 94.62 76 VAL A O 1
ATOM 632 N N . VAL A 1 77 ? -17.723 -2.135 -11.611 1.00 93.94 77 VAL A N 1
ATOM 633 C CA . VAL A 1 77 ? -18.322 -3.449 -11.845 1.00 93.94 77 VAL A CA 1
ATOM 634 C C . VAL A 1 77 ? -19.580 -3.583 -11.005 1.00 93.94 77 VAL A C 1
ATOM 636 O O . VAL A 1 77 ? -19.649 -3.070 -9.891 1.00 93.94 77 VAL A O 1
ATOM 639 N N . GLN A 1 78 ? -20.572 -4.292 -11.532 1.00 94.31 78 GLN A N 1
ATOM 640 C CA . GLN A 1 78 ? -21.817 -4.532 -10.819 1.00 94.31 78 GLN A CA 1
ATOM 641 C C . GLN A 1 78 ? -21.685 -5.804 -9.972 1.00 94.31 78 GLN A C 1
ATOM 643 O O . GLN A 1 78 ? -21.510 -6.897 -10.511 1.00 94.31 78 GLN A O 1
ATOM 648 N N . ASP A 1 79 ? -21.779 -5.676 -8.649 1.00 89.62 79 ASP A N 1
ATOM 649 C CA . ASP A 1 79 ? -21.793 -6.800 -7.709 1.00 89.62 79 ASP A CA 1
ATOM 650 C C . ASP A 1 79 ? -23.089 -6.771 -6.898 1.00 89.62 79 ASP A C 1
ATOM 652 O O . ASP A 1 79 ? -23.338 -5.848 -6.128 1.00 89.62 79 ASP A O 1
ATOM 656 N N . LYS A 1 80 ? -23.940 -7.788 -7.080 1.00 89.12 80 LYS A N 1
ATOM 657 C CA . LYS A 1 80 ? -25.245 -7.921 -6.396 1.00 89.12 80 LYS A CA 1
ATOM 658 C C . LYS A 1 80 ? -26.165 -6.696 -6.533 1.00 89.12 80 LYS A C 1
ATOM 660 O O . LYS A 1 80 ? -26.968 -6.423 -5.647 1.00 89.12 80 LYS A O 1
ATOM 665 N N . GLY A 1 81 ? -26.072 -5.990 -7.659 1.00 89.12 81 GLY A N 1
ATOM 666 C CA . GLY A 1 81 ? -26.863 -4.787 -7.931 1.00 89.12 81 GLY A CA 1
ATOM 667 C C . GLY A 1 81 ? -26.266 -3.495 -7.368 1.00 89.12 81 GLY A C 1
ATOM 668 O O . GLY A 1 81 ? -26.858 -2.442 -7.578 1.00 89.12 81 GLY A O 1
ATOM 669 N N . GLU A 1 82 ? -25.106 -3.557 -6.710 1.00 92.06 82 GLU A N 1
ATOM 670 C CA . GLU A 1 82 ? -24.333 -2.389 -6.290 1.00 92.06 82 GLU A CA 1
ATOM 671 C C . GLU A 1 82 ? -23.144 -2.167 -7.229 1.00 92.06 82 GLU A C 1
ATOM 673 O O . GLU A 1 82 ? -22.407 -3.102 -7.558 1.00 92.06 82 GLU A O 1
ATOM 678 N N . ASP A 1 83 ? -22.936 -0.916 -7.629 1.00 92.69 83 ASP A N 1
ATOM 679 C CA . ASP A 1 83 ? -21.761 -0.502 -8.386 1.00 92.69 83 ASP A CA 1
ATOM 680 C C . ASP A 1 83 ? -20.547 -0.430 -7.452 1.00 92.69 83 ASP A C 1
ATOM 682 O O . ASP A 1 83 ? -20.551 0.287 -6.448 1.00 92.69 83 ASP A O 1
ATOM 686 N N . LYS A 1 84 ? -19.493 -1.182 -7.778 1.00 91.12 84 LYS A N 1
ATOM 687 C CA . LYS A 1 84 ? -18.239 -1.221 -7.019 1.00 91.12 84 LYS A CA 1
ATOM 688 C C . LYS A 1 84 ? -17.067 -0.830 -7.895 1.00 91.12 84 LYS A C 1
ATOM 690 O O . LYS A 1 84 ? -16.906 -1.343 -8.999 1.00 91.12 84 LYS A O 1
ATOM 695 N N . GLU A 1 85 ? -16.208 0.033 -7.370 1.00 92.69 85 GLU A N 1
ATOM 696 C CA . GLU A 1 85 ? -14.931 0.341 -8.001 1.00 92.69 85 GLU A CA 1
ATOM 697 C C . GLU A 1 85 ? -13.908 -0.747 -7.680 1.00 92.69 85 GLU A C 1
ATOM 699 O O . GLU A 1 85 ? -13.589 -1.014 -6.520 1.00 92.69 85 GLU A O 1
ATOM 704 N N . VAL A 1 86 ? -13.369 -1.362 -8.726 1.00 94.06 86 VAL A N 1
ATOM 705 C CA . VAL A 1 86 ? -12.270 -2.324 -8.645 1.00 94.06 86 VAL A CA 1
ATOM 706 C C . VAL A 1 86 ? -11.102 -1.819 -9.474 1.00 94.06 86 VAL A C 1
ATOM 708 O O . VAL A 1 86 ? -11.294 -1.095 -10.451 1.00 94.06 86 VAL A O 1
ATOM 711 N N . LEU A 1 87 ? -9.881 -2.187 -9.089 1.00 95.31 87 LEU A N 1
ATOM 712 C CA . LEU A 1 87 ? -8.701 -1.827 -9.869 1.00 95.31 87 LEU A CA 1
ATOM 713 C C . LEU A 1 87 ? -8.789 -2.408 -11.280 1.00 95.31 87 LEU A C 1
ATOM 715 O O . LEU A 1 87 ? -9.177 -3.562 -11.479 1.00 95.31 87 LEU A O 1
ATOM 719 N N . ASP A 1 88 ? -8.398 -1.603 -12.260 1.00 95.94 88 ASP A N 1
ATOM 720 C CA . ASP A 1 88 ? -8.266 -2.068 -13.625 1.00 95.94 88 ASP A CA 1
ATOM 721 C C . ASP A 1 88 ? -6.882 -2.686 -13.845 1.00 95.94 88 ASP A C 1
ATOM 723 O O . ASP A 1 88 ? -5.890 -1.988 -14.058 1.00 95.94 88 ASP A O 1
ATOM 727 N N . ASP A 1 89 ? -6.815 -4.018 -13.799 1.00 90.81 89 ASP A N 1
ATOM 728 C CA . ASP A 1 89 ? -5.589 -4.776 -14.088 1.00 90.81 89 ASP A CA 1
ATOM 729 C C . ASP A 1 89 ? -5.049 -4.535 -15.507 1.00 90.81 89 ASP A C 1
ATOM 731 O O . ASP A 1 89 ? -3.875 -4.814 -15.780 1.00 90.81 89 ASP A O 1
ATOM 735 N N . ASP A 1 90 ? -5.882 -3.993 -16.401 1.00 94.31 90 ASP A N 1
ATOM 736 C CA . ASP A 1 90 ? -5.492 -3.647 -17.756 1.00 94.31 90 ASP A CA 1
ATOM 737 C C . ASP A 1 90 ? -4.824 -2.272 -17.904 1.00 94.31 90 ASP A C 1
ATOM 739 O O . ASP A 1 90 ? -4.287 -1.995 -18.984 1.00 94.31 90 ASP A O 1
ATOM 743 N N . ASP A 1 91 ? -4.759 -1.465 -16.834 1.00 97.31 91 ASP A N 1
ATOM 744 C CA . ASP A 1 91 ? -4.126 -0.143 -16.837 1.00 97.31 91 ASP A CA 1
ATOM 745 C C . ASP A 1 91 ? -2.668 -0.213 -17.320 1.00 97.31 91 ASP A C 1
ATOM 747 O O . ASP A 1 91 ? -1.827 -0.978 -16.829 1.00 97.31 91 ASP A O 1
ATOM 751 N N . ALA A 1 92 ? -2.349 0.643 -18.293 1.00 96.56 92 ALA A N 1
ATOM 752 C CA . ALA A 1 92 ? -1.054 0.644 -18.960 1.00 96.56 92 ALA A CA 1
ATOM 753 C C . ALA A 1 92 ? 0.115 0.940 -18.004 1.00 96.56 92 ALA A C 1
ATOM 755 O O . ALA A 1 92 ? 1.198 0.373 -18.169 1.00 96.56 92 ALA A O 1
ATOM 756 N N . LYS A 1 93 ? -0.078 1.799 -16.991 1.00 95.62 93 LYS A N 1
ATOM 757 C CA . LYS A 1 93 ? 0.981 2.128 -16.025 1.00 95.62 93 LYS A CA 1
ATOM 758 C C . LYS A 1 93 ? 1.203 0.987 -15.040 1.00 95.62 93 LYS A C 1
ATOM 760 O O . LYS A 1 93 ? 2.358 0.704 -14.729 1.00 95.62 93 LYS A O 1
ATOM 765 N N . LEU A 1 94 ? 0.143 0.317 -14.585 1.00 96.56 94 LEU A N 1
ATOM 766 C CA . LEU A 1 94 ? 0.249 -0.868 -13.730 1.00 96.56 94 LEU A CA 1
ATOM 767 C C . LEU A 1 94 ? 0.937 -2.024 -14.467 1.00 96.56 94 LEU A C 1
ATOM 769 O O . LEU A 1 94 ? 1.867 -2.622 -13.920 1.00 96.56 94 LEU A O 1
ATOM 773 N N . LYS A 1 95 ? 0.567 -2.280 -15.730 1.00 96.81 95 LYS A N 1
ATOM 774 C CA . LYS A 1 95 ? 1.245 -3.266 -16.591 1.00 96.81 95 LYS A CA 1
ATOM 775 C C . LYS A 1 95 ? 2.725 -2.943 -16.777 1.00 96.81 95 LYS A C 1
ATOM 777 O O . LYS A 1 95 ? 3.573 -3.812 -16.580 1.00 96.81 95 LYS A O 1
ATOM 782 N N . TYR A 1 96 ? 3.048 -1.692 -17.102 1.00 95.06 96 TYR A N 1
ATOM 783 C CA . TYR A 1 96 ? 4.433 -1.245 -17.244 1.00 95.06 96 TYR A CA 1
ATOM 784 C C . TYR A 1 96 ? 5.232 -1.428 -15.946 1.00 95.06 96 TYR A C 1
ATOM 786 O O . TYR A 1 96 ? 6.331 -1.982 -15.965 1.00 95.06 96 TYR A O 1
ATOM 794 N N . LEU A 1 97 ? 4.671 -1.010 -14.807 1.00 94.62 97 LEU A N 1
ATOM 795 C CA . LEU A 1 97 ? 5.301 -1.155 -13.496 1.00 94.62 97 LEU A CA 1
ATOM 796 C C . LEU A 1 97 ? 5.628 -2.619 -13.188 1.00 94.62 97 LEU A C 1
ATOM 798 O O . LEU A 1 97 ? 6.751 -2.917 -12.782 1.00 94.62 97 LEU A O 1
ATOM 802 N N . ARG A 1 98 ? 4.674 -3.521 -13.441 1.00 95.62 98 ARG A N 1
ATOM 803 C CA . ARG A 1 98 ? 4.843 -4.966 -13.261 1.00 95.62 98 ARG A CA 1
ATOM 804 C C . ARG A 1 98 ? 5.987 -5.514 -14.113 1.00 95.62 98 ARG A C 1
ATOM 806 O O . ARG A 1 98 ? 6.855 -6.204 -13.593 1.00 95.62 98 ARG A O 1
ATOM 813 N N . ILE A 1 99 ? 6.035 -5.155 -15.396 1.00 95.44 99 ILE A N 1
ATOM 814 C CA . ILE A 1 99 ? 7.079 -5.613 -16.327 1.00 95.44 99 ILE A CA 1
ATOM 815 C C . ILE A 1 99 ? 8.469 -5.117 -15.899 1.00 95.44 99 ILE A C 1
ATOM 817 O O . ILE A 1 99 ? 9.441 -5.865 -15.956 1.00 95.44 99 ILE A O 1
ATOM 821 N N . VAL A 1 100 ? 8.585 -3.856 -15.473 1.00 93.81 100 VAL A N 1
ATOM 822 C CA . VAL A 1 100 ? 9.893 -3.222 -15.225 1.00 93.81 100 VAL A CA 1
ATOM 823 C C . VAL A 1 100 ? 10.440 -3.484 -13.820 1.00 93.81 100 VAL A C 1
ATOM 825 O O . VAL A 1 100 ? 11.664 -3.516 -13.640 1.00 93.81 100 VAL A O 1
ATOM 828 N N . HIS A 1 101 ? 9.561 -3.629 -12.827 1.00 93.38 101 HIS A N 1
ATOM 829 C CA . HIS A 1 101 ? 9.932 -3.703 -11.410 1.00 93.38 101 HIS A CA 1
ATOM 830 C C . HIS A 1 101 ? 9.445 -4.969 -10.689 1.00 93.38 101 HIS A C 1
ATOM 832 O O . HIS A 1 101 ? 9.899 -5.227 -9.573 1.00 93.38 101 HIS A O 1
ATOM 838 N N . GLY A 1 102 ? 8.605 -5.780 -11.333 1.00 95.38 102 GLY A N 1
ATOM 839 C CA . GLY A 1 102 ? 8.096 -7.044 -10.808 1.00 95.38 102 GLY A CA 1
ATOM 840 C C . GLY A 1 102 ? 6.784 -6.922 -10.032 1.00 95.38 102 GLY A C 1
ATOM 841 O O . GLY A 1 102 ? 6.300 -5.827 -9.728 1.00 95.38 102 GLY A O 1
ATOM 842 N N . ASP A 1 103 ? 6.228 -8.087 -9.704 1.00 96.69 103 ASP A N 1
ATOM 843 C CA . ASP A 1 103 ? 4.904 -8.241 -9.091 1.00 96.69 103 ASP A CA 1
ATOM 844 C C . ASP A 1 103 ? 4.831 -7.588 -7.708 1.00 96.69 103 ASP A C 1
ATOM 846 O O . ASP A 1 103 ? 3.935 -6.789 -7.474 1.00 96.69 103 ASP A O 1
ATOM 850 N N . GLU A 1 104 ? 5.836 -7.788 -6.849 1.00 97.06 104 GLU A N 1
ATOM 851 C CA . GLU A 1 104 ? 5.873 -7.209 -5.493 1.00 97.06 104 GLU A CA 1
ATOM 852 C C . GLU A 1 104 ? 5.717 -5.675 -5.490 1.00 97.06 104 GLU A C 1
ATOM 854 O O . GLU A 1 104 ? 5.035 -5.109 -4.638 1.00 97.06 104 GLU A O 1
ATOM 859 N N . VAL A 1 105 ? 6.348 -4.982 -6.447 1.00 97.25 105 VAL A N 1
ATOM 860 C CA . VAL A 1 105 ? 6.255 -3.517 -6.567 1.00 97.25 105 VAL A CA 1
ATOM 861 C C . VAL A 1 105 ? 4.892 -3.102 -7.118 1.00 97.25 105 VAL A C 1
ATOM 863 O O . VAL A 1 105 ? 4.313 -2.117 -6.659 1.00 97.25 105 VAL A O 1
ATOM 866 N N . CYS A 1 106 ? 4.367 -3.848 -8.093 1.00 97.31 106 CYS A N 1
ATOM 867 C CA . CYS A 1 106 ? 3.031 -3.611 -8.630 1.00 97.31 106 CYS A CA 1
ATOM 868 C C . CYS A 1 106 ? 1.962 -3.786 -7.540 1.00 97.31 106 CYS A C 1
ATOM 870 O O . CYS A 1 106 ? 1.115 -2.911 -7.371 1.00 97.31 106 CYS A O 1
ATOM 872 N N . ASP A 1 107 ? 2.053 -4.855 -6.752 1.00 97.44 107 ASP A N 1
ATOM 873 C CA . ASP A 1 107 ? 1.127 -5.175 -5.666 1.00 97.44 107 ASP A CA 1
ATOM 874 C C . ASP A 1 107 ? 1.174 -4.132 -4.548 1.00 97.44 107 ASP A C 1
ATOM 876 O O . ASP A 1 107 ? 0.126 -3.747 -4.024 1.00 97.44 107 ASP A O 1
ATOM 880 N N . ALA A 1 108 ? 2.360 -3.601 -4.230 1.00 97.75 108 ALA A N 1
ATOM 881 C CA . ALA A 1 108 ? 2.499 -2.478 -3.305 1.00 97.75 108 ALA A CA 1
ATOM 882 C C . ALA A 1 108 ? 1.728 -1.246 -3.803 1.00 97.75 108 ALA A C 1
ATOM 884 O O . ALA A 1 108 ? 0.920 -0.678 -3.070 1.00 97.75 108 ALA A O 1
ATOM 885 N N . VAL A 1 109 ? 1.903 -0.876 -5.077 1.00 97.69 109 VAL A N 1
ATOM 886 C CA . VAL A 1 109 ? 1.193 0.259 -5.690 1.00 97.69 109 VAL A CA 1
ATOM 887 C C . VAL A 1 109 ? -0.317 0.027 -5.747 1.00 97.69 109 VAL A C 1
ATOM 889 O O . VAL A 1 109 ? -1.079 0.938 -5.422 1.00 97.69 109 VAL A O 1
ATOM 892 N N . LYS A 1 110 ? -0.768 -1.180 -6.106 1.00 97.56 110 LYS A N 1
ATOM 893 C CA . LYS A 1 110 ? -2.191 -1.552 -6.105 1.00 97.56 110 LYS A CA 1
ATOM 894 C C . LYS A 1 110 ? -2.792 -1.467 -4.705 1.00 97.56 110 LYS A C 1
ATOM 896 O O . LYS A 1 110 ? -3.855 -0.877 -4.532 1.00 97.56 110 LYS A O 1
ATOM 901 N N . THR A 1 111 ? -2.092 -1.991 -3.702 1.00 97.06 111 THR A N 1
ATOM 902 C CA . THR A 1 111 ? -2.509 -1.903 -2.296 1.00 97.06 111 THR A CA 1
ATOM 903 C C . THR A 1 111 ? -2.680 -0.448 -1.879 1.00 97.06 111 THR A C 1
ATOM 905 O O . THR A 1 111 ? -3.743 -0.070 -1.394 1.00 97.06 111 THR A O 1
ATOM 908 N N . THR A 1 112 ? -1.690 0.401 -2.154 1.00 97.50 112 THR A N 1
ATOM 909 C CA . THR A 1 112 ? -1.760 1.830 -1.830 1.00 97.50 112 THR A CA 1
ATOM 910 C C . THR A 1 112 ? -2.885 2.553 -2.584 1.00 97.50 112 THR A C 1
ATOM 912 O O . THR A 1 112 ? -3.547 3.407 -1.997 1.00 97.50 112 THR A O 1
ATOM 915 N N . LEU A 1 113 ? -3.156 2.214 -3.851 1.00 97.19 113 LEU A N 1
ATOM 916 C CA . LEU A 1 113 ? -4.302 2.751 -4.600 1.00 97.19 113 LEU A CA 1
ATOM 917 C C . LEU A 1 113 ? -5.636 2.399 -3.934 1.00 97.19 113 LEU A C 1
ATOM 919 O O . LEU A 1 113 ? -6.474 3.284 -3.763 1.00 97.19 113 LEU A O 1
ATOM 923 N N . MET A 1 114 ? -5.824 1.136 -3.542 1.00 95.88 114 MET A N 1
ATOM 924 C CA . MET A 1 114 ? -7.035 0.695 -2.841 1.00 95.88 114 MET A CA 1
ATOM 925 C C . MET A 1 114 ? -7.205 1.432 -1.510 1.00 95.88 114 MET A C 1
ATOM 927 O O . MET A 1 114 ? -8.294 1.909 -1.206 1.00 95.88 114 MET A O 1
ATOM 931 N N . GLU A 1 115 ? -6.123 1.609 -0.749 1.00 96.44 115 GLU A N 1
ATOM 932 C CA . GLU A 1 115 ? -6.159 2.371 0.502 1.00 96.44 115 GLU A CA 1
ATOM 933 C C . GLU A 1 115 ? -6.510 3.848 0.288 1.00 96.44 115 GLU A C 1
ATOM 935 O O . GLU A 1 115 ? -7.280 4.418 1.062 1.00 96.44 115 GLU A O 1
ATOM 940 N N . ILE A 1 116 ? -5.971 4.486 -0.754 1.00 96.12 116 ILE A N 1
ATOM 941 C CA . ILE A 1 116 ? -6.346 5.859 -1.111 1.00 96.12 116 ILE A CA 1
ATOM 942 C C . ILE A 1 116 ? -7.841 5.923 -1.429 1.00 96.12 116 ILE A C 1
ATOM 944 O O . ILE A 1 116 ? -8.518 6.815 -0.919 1.00 96.12 116 ILE A O 1
ATOM 948 N N . ASN A 1 117 ? -8.356 4.975 -2.217 1.00 94.94 117 ASN A N 1
ATOM 949 C CA . ASN A 1 117 ? -9.759 4.968 -2.618 1.00 94.94 117 ASN A CA 1
ATOM 950 C C . ASN A 1 117 ? -10.710 4.744 -1.433 1.00 94.94 117 ASN A C 1
ATOM 952 O O . ASN A 1 117 ? -11.743 5.397 -1.331 1.00 94.94 117 ASN A O 1
ATOM 956 N N . GLU A 1 118 ? -10.336 3.872 -0.495 1.00 94.06 118 GLU A N 1
ATOM 957 C CA . GLU A 1 118 ? -11.150 3.568 0.686 1.00 94.06 118 GLU A CA 1
ATOM 958 C C . GLU A 1 118 ? -11.120 4.697 1.731 1.00 94.06 118 GLU A C 1
ATOM 960 O O . GLU A 1 118 ? -12.143 5.017 2.338 1.00 94.06 118 GLU A O 1
ATOM 965 N N . TYR A 1 119 ? -9.956 5.311 1.977 1.00 94.81 119 TYR A N 1
ATOM 966 C CA . TYR A 1 119 ? -9.782 6.201 3.133 1.00 94.81 119 TYR A CA 1
ATOM 967 C C . TYR A 1 119 ? -9.766 7.691 2.802 1.00 94.81 119 TYR A C 1
ATOM 969 O O . TYR A 1 119 ? -10.034 8.492 3.704 1.00 94.81 119 TYR A O 1
ATOM 977 N N . ASN A 1 120 ? -9.411 8.073 1.573 1.00 95.00 120 ASN A N 1
ATOM 978 C CA . ASN A 1 120 ? -9.313 9.471 1.153 1.00 95.00 120 ASN A CA 1
ATOM 979 C C . ASN A 1 120 ? -9.361 9.634 -0.383 1.00 95.00 120 ASN A C 1
ATOM 981 O O . ASN A 1 120 ? -8.404 10.157 -0.969 1.00 95.00 120 ASN A O 1
ATOM 985 N N . PRO A 1 121 ? -10.450 9.211 -1.051 1.00 92.50 121 PRO A N 1
ATOM 986 C CA . PRO A 1 121 ? -10.511 9.154 -2.515 1.00 92.50 121 PRO A CA 1
ATOM 987 C C . PRO A 1 121 ? -10.324 10.531 -3.169 1.00 92.50 121 PRO A C 1
ATOM 989 O O . PRO A 1 121 ? -9.585 10.665 -4.148 1.00 92.50 121 PRO A O 1
ATOM 992 N N . SER A 1 122 ? -10.931 11.572 -2.588 1.00 89.88 122 SER A N 1
ATOM 993 C CA . SER A 1 122 ? -10.856 12.943 -3.105 1.00 89.88 122 SER A CA 1
ATOM 994 C C . SER A 1 122 ? -9.544 13.641 -2.748 1.00 89.88 122 SER A C 1
ATOM 996 O O . SER A 1 122 ? -8.951 14.310 -3.589 1.00 89.88 122 SER A O 1
ATOM 998 N N . GLY A 1 123 ? -9.085 13.513 -1.497 1.00 92.81 123 GLY A N 1
ATOM 999 C CA . GLY A 1 123 ? -7.915 14.245 -1.010 1.00 92.81 123 GLY A CA 1
ATOM 1000 C C . GLY A 1 123 ? -6.583 13.591 -1.368 1.00 92.81 123 GLY A C 1
ATOM 1001 O O . GLY A 1 123 ? -5.579 14.287 -1.495 1.00 92.81 123 GLY A O 1
ATOM 1002 N N . ARG A 1 124 ? -6.560 12.260 -1.510 1.00 93.56 124 ARG A N 1
ATOM 1003 C CA . ARG A 1 124 ? -5.396 11.429 -1.872 1.00 93.56 124 ARG A CA 1
ATOM 1004 C C . ARG A 1 124 ? -4.115 11.655 -1.063 1.00 93.56 124 ARG A C 1
ATOM 1006 O O . ARG A 1 124 ? -3.032 11.235 -1.466 1.00 93.56 124 ARG A O 1
ATOM 1013 N N . TYR A 1 125 ? -4.213 12.303 0.090 1.00 93.06 125 TYR A N 1
ATOM 1014 C CA . TYR A 1 125 ? -3.128 12.417 1.055 1.00 93.06 125 TYR A CA 1
ATOM 1015 C C . TYR A 1 125 ? -3.174 11.251 2.043 1.00 93.06 125 TYR A C 1
ATOM 1017 O O . TYR A 1 125 ? -4.221 10.639 2.259 1.00 93.06 125 TYR A O 1
ATOM 1025 N N . VAL A 1 126 ? -2.026 10.973 2.658 1.00 94.81 126 VAL A N 1
ATOM 1026 C CA . VAL A 1 126 ? -1.866 9.875 3.615 1.00 94.81 126 VAL A CA 1
ATOM 1027 C C . VAL A 1 126 ? -2.723 10.116 4.856 1.00 94.81 126 VAL A C 1
ATOM 1029 O O . VAL A 1 126 ? -2.641 11.185 5.461 1.00 94.81 126 VAL A O 1
ATOM 1032 N N . VAL A 1 127 ? -3.496 9.109 5.269 1.00 95.94 127 VAL A N 1
ATOM 1033 C CA . VAL A 1 127 ? -4.369 9.193 6.449 1.00 95.94 127 VAL A CA 1
ATOM 1034 C C . VAL A 1 127 ? -3.907 8.216 7.536 1.00 95.94 127 VAL A C 1
ATOM 1036 O O . VAL A 1 127 ? -3.935 7.003 7.316 1.00 95.94 127 VAL A O 1
ATOM 1039 N N . PRO A 1 128 ? -3.521 8.690 8.735 1.00 95.19 128 PRO A N 1
ATOM 1040 C CA . PRO A 1 128 ? -3.197 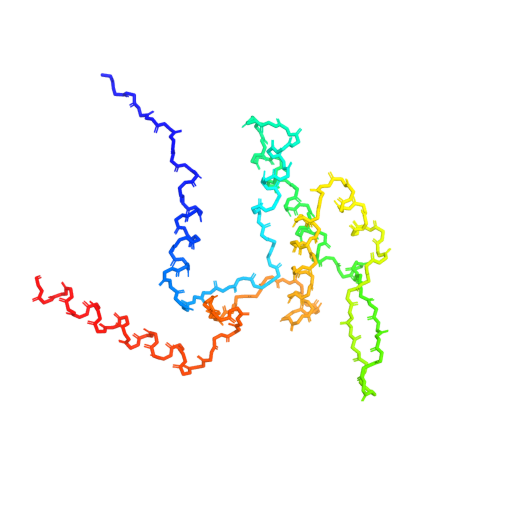7.803 9.846 1.00 95.19 128 PRO A CA 1
ATOM 1041 C C . PRO A 1 128 ? -4.465 7.137 10.401 1.00 95.19 128 PRO A C 1
ATOM 1043 O O . PRO A 1 128 ? -5.479 7.796 10.648 1.00 95.19 128 PRO A O 1
ATOM 1046 N N . ARG A 1 129 ? -4.418 5.822 10.637 1.00 93.88 129 ARG A N 1
ATOM 1047 C CA . ARG A 1 129 ? -5.518 5.040 11.221 1.00 93.88 129 ARG A CA 1
ATOM 1048 C C . ARG A 1 129 ? -5.015 4.093 12.300 1.00 93.88 129 ARG A C 1
ATOM 1050 O O . ARG A 1 129 ? -3.983 3.451 12.140 1.00 93.88 129 ARG A O 1
ATOM 1057 N N . LEU A 1 130 ? -5.790 3.960 13.379 1.00 94.25 130 LEU A N 1
ATOM 1058 C CA . LEU A 1 130 ? -5.571 2.901 14.362 1.00 94.25 130 LEU A CA 1
ATOM 1059 C C . LEU A 1 130 ? -5.828 1.547 13.703 1.00 94.25 130 LEU A C 1
ATOM 1061 O O . LEU A 1 130 ? -6.927 1.272 13.210 1.00 94.25 130 LEU A O 1
ATOM 1065 N N . TRP A 1 131 ? -4.805 0.707 13.703 1.00 94.44 131 TRP A N 1
ATOM 1066 C CA . TRP A 1 131 ? -4.769 -0.540 12.966 1.00 94.44 131 TRP A CA 1
ATOM 1067 C C . TRP A 1 131 ? -4.435 -1.698 13.885 1.00 94.44 131 TRP A C 1
ATOM 1069 O O . TRP A 1 131 ? -3.591 -1.586 14.774 1.00 94.44 131 TRP A O 1
ATOM 1079 N N . ASN A 1 132 ? -5.120 -2.814 13.666 1.00 93.44 132 ASN A N 1
ATOM 1080 C CA . ASN A 1 132 ? -4.786 -4.076 14.282 1.00 93.44 132 ASN A CA 1
ATOM 1081 C C . ASN A 1 132 ? -3.949 -4.885 13.293 1.00 93.44 132 ASN A C 1
ATOM 1083 O O . ASN A 1 132 ? -4.493 -5.546 12.408 1.00 93.44 132 ASN A O 1
ATOM 1087 N N . PHE A 1 133 ? -2.629 -4.828 13.457 1.00 88.81 133 PHE A N 1
ATOM 1088 C CA . PHE A 1 133 ? -1.684 -5.504 12.569 1.00 88.81 133 PHE A CA 1
ATOM 1089 C C . PHE A 1 133 ? -1.811 -7.025 12.649 1.00 88.81 133 PHE A C 1
ATOM 1091 O O . PHE A 1 133 ? -1.727 -7.687 11.622 1.00 88.81 133 PHE A O 1
ATOM 1098 N N . SER A 1 134 ? -2.156 -7.572 13.823 1.00 88.56 134 SER A N 1
ATOM 1099 C CA . SER A 1 134 ? -2.394 -9.016 13.976 1.00 88.56 134 SER A CA 1
ATOM 1100 C C . SER A 1 134 ? -3.622 -9.522 13.211 1.00 88.56 134 SER A C 1
ATOM 1102 O O . SER A 1 134 ? -3.695 -10.699 12.878 1.00 88.56 134 SER A O 1
ATOM 1104 N N . LYS A 1 135 ? -4.595 -8.644 12.931 1.00 90.31 135 LYS A N 1
ATOM 1105 C CA . LYS A 1 135 ? -5.831 -8.985 12.207 1.00 90.31 135 LYS A CA 1
ATOM 1106 C C . LYS A 1 135 ? -5.904 -8.401 10.799 1.00 90.31 135 LYS A C 1
ATOM 1108 O O . LYS A 1 135 ? -6.916 -8.599 10.137 1.00 90.31 135 LYS A O 1
ATOM 1113 N N . GLY A 1 136 ? -4.901 -7.635 10.373 1.00 89.56 136 GLY A N 1
ATOM 1114 C CA . GLY A 1 136 ? -4.887 -6.999 9.056 1.00 89.56 136 GLY A CA 1
ATOM 1115 C C . GLY A 1 136 ? -6.071 -6.059 8.794 1.00 89.56 136 GLY A C 1
ATOM 1116 O O . GLY A 1 136 ? -6.490 -5.932 7.651 1.00 89.56 136 GLY A O 1
ATOM 1117 N N . ARG A 1 137 ? -6.637 -5.416 9.827 1.00 93.75 137 ARG A N 1
ATOM 1118 C CA . ARG A 1 137 ? -7.785 -4.500 9.678 1.00 93.75 137 ARG A CA 1
ATOM 1119 C C . ARG A 1 137 ? -7.748 -3.339 10.663 1.00 93.75 137 ARG A C 1
ATOM 1121 O O . ARG A 1 137 ? -7.031 -3.385 11.665 1.00 93.75 137 ARG A O 1
ATOM 1128 N N . LYS A 1 138 ? -8.603 -2.335 10.443 1.00 93.94 138 LYS A N 1
ATOM 1129 C CA . LYS A 1 138 ? -8.832 -1.238 11.393 1.00 93.94 138 LYS A CA 1
ATOM 1130 C C . LYS A 1 138 ? -9.090 -1.789 12.799 1.00 93.94 138 LYS A C 1
ATOM 1132 O O . LYS A 1 138 ? -9.864 -2.738 12.987 1.00 93.94 138 LYS A O 1
ATOM 1137 N N . ALA A 1 139 ? -8.425 -1.199 13.788 1.00 94.00 139 ALA A N 1
ATOM 1138 C CA . ALA A 1 139 ? -8.618 -1.561 15.183 1.00 94.00 139 ALA A CA 1
ATOM 1139 C C . ALA A 1 139 ? -10.000 -1.098 15.662 1.00 94.00 139 ALA A C 1
ATOM 1141 O O . ALA A 1 139 ? -10.425 0.028 15.398 1.00 94.00 139 ALA A O 1
ATOM 1142 N N . THR A 1 140 ? -10.699 -1.960 16.396 1.00 95.06 140 THR A N 1
ATOM 1143 C CA . THR A 1 140 ? -11.948 -1.572 17.068 1.00 95.06 140 THR A CA 1
ATOM 1144 C C . THR A 1 140 ? -11.647 -0.792 18.346 1.00 95.06 140 THR A C 1
ATOM 1146 O O . THR A 1 140 ? -10.617 -1.014 18.983 1.00 95.06 140 THR A O 1
ATOM 1149 N N . MET A 1 141 ? -12.579 0.056 18.794 1.00 94.56 141 MET A N 1
ATOM 1150 C CA . MET A 1 141 ? -12.427 0.793 20.058 1.00 94.56 141 MET A CA 1
ATOM 1151 C C . MET A 1 141 ? -12.161 -0.142 21.249 1.00 94.56 141 MET A C 1
ATOM 1153 O O . MET A 1 141 ? -11.306 0.128 22.085 1.00 94.56 141 MET A O 1
ATOM 1157 N N . LYS A 1 142 ? -12.832 -1.300 21.285 1.00 94.44 142 LYS A N 1
ATOM 1158 C CA . LYS A 1 142 ? -12.626 -2.331 22.313 1.00 94.44 142 LYS A CA 1
ATOM 1159 C C . LYS A 1 142 ? -11.203 -2.895 22.298 1.00 94.44 142 LYS A C 1
ATOM 1161 O O . LYS A 1 142 ? -10.638 -3.141 23.358 1.00 94.44 142 LYS A O 1
ATOM 1166 N N . GLU A 1 143 ? -10.632 -3.132 21.118 1.00 92.44 143 GLU A N 1
ATOM 1167 C CA . GLU A 1 143 ? -9.248 -3.606 20.978 1.00 92.44 143 GLU A CA 1
ATOM 1168 C C . GLU A 1 143 ? -8.249 -2.534 21.427 1.00 92.44 143 GLU A C 1
ATOM 1170 O O . GLU A 1 143 ? -7.320 -2.850 22.169 1.00 92.44 143 GLU A O 1
ATOM 1175 N N . VAL A 1 144 ? -8.486 -1.273 21.055 1.00 91.62 144 VAL A N 1
ATOM 1176 C CA . VAL A 1 144 ? -7.660 -0.128 21.467 1.00 91.62 144 VAL A CA 1
ATOM 1177 C C . VAL A 1 144 ? -7.701 0.058 22.986 1.00 91.62 144 VAL A C 1
ATOM 1179 O O . VAL A 1 144 ? -6.650 0.118 23.616 1.00 91.62 144 VAL A O 1
ATOM 1182 N N . LEU A 1 145 ? -8.889 0.065 23.601 1.00 92.19 145 LEU A N 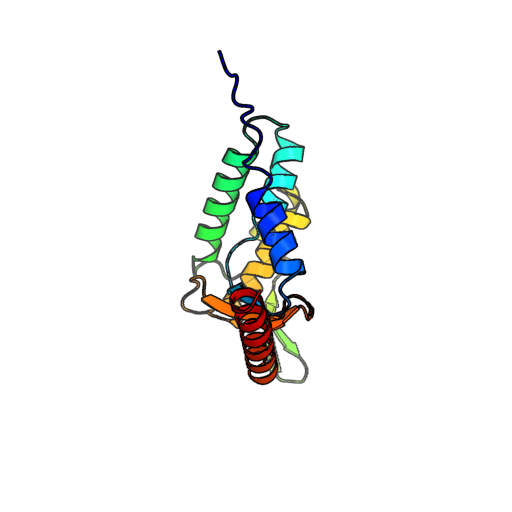1
ATOM 1183 C CA . LEU A 1 145 ? -9.040 0.228 25.050 1.00 92.19 145 LEU A CA 1
ATOM 1184 C C . LEU A 1 145 ? -8.348 -0.899 25.827 1.00 92.19 145 LEU A C 1
ATOM 1186 O O . LEU A 1 145 ? -7.623 -0.643 26.785 1.00 92.19 145 LEU A O 1
ATOM 1190 N N . LYS A 1 146 ? -8.519 -2.152 25.385 1.00 90.31 146 LYS A N 1
ATOM 1191 C CA . LYS A 1 146 ? -7.828 -3.306 25.982 1.00 90.31 146 LYS A CA 1
ATOM 1192 C C . LYS A 1 146 ? -6.311 -3.195 25.861 1.00 90.31 146 LYS A C 1
ATOM 1194 O O . LYS A 1 146 ? -5.602 -3.572 26.792 1.00 90.31 146 LYS A O 1
ATOM 1199 N N . TYR A 1 147 ? -5.817 -2.712 24.723 1.00 87.81 147 TYR A N 1
ATOM 1200 C CA . TYR A 1 147 ? -4.391 -2.496 24.515 1.00 87.81 147 TYR A CA 1
ATOM 1201 C C . TYR A 1 147 ? -3.850 -1.427 25.473 1.00 87.81 147 TYR A C 1
ATOM 1203 O O . TYR A 1 147 ? -2.891 -1.698 26.193 1.00 87.81 147 TYR A O 1
ATOM 1211 N N . LEU A 1 148 ? -4.508 -0.266 25.554 1.00 87.88 148 LEU A N 1
ATOM 1212 C CA . LEU A 1 148 ? -4.132 0.822 26.464 1.00 87.88 148 LEU A CA 1
ATOM 1213 C C . LEU A 1 148 ? -4.133 0.372 27.930 1.00 87.88 148 LEU A C 1
ATOM 1215 O O . LEU A 1 148 ? -3.167 0.625 28.644 1.00 87.88 148 LEU A O 1
ATOM 1219 N N . HIS A 1 149 ? -5.165 -0.362 28.357 1.00 87.88 149 HIS A N 1
ATOM 1220 C CA . HIS A 1 149 ? -5.251 -0.909 29.713 1.00 87.88 149 HIS A CA 1
ATOM 1221 C C . HIS A 1 149 ? -4.037 -1.776 30.070 1.00 87.88 149 HIS A C 1
ATOM 1223 O O . HIS A 1 14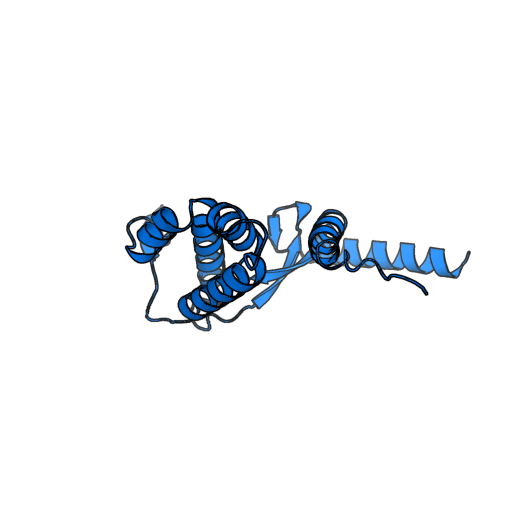9 ? -3.383 -1.544 31.084 1.00 87.88 149 HIS A O 1
ATOM 1229 N N . ARG A 1 150 ? -3.676 -2.726 29.196 1.00 86.25 150 ARG A N 1
ATOM 1230 C CA . ARG A 1 150 ? -2.499 -3.586 29.400 1.00 86.25 150 ARG A CA 1
ATOM 1231 C C . ARG A 1 150 ? -1.198 -2.786 29.462 1.00 86.25 150 ARG A C 1
ATOM 1233 O O . ARG A 1 150 ? -0.357 -3.076 30.307 1.00 86.25 150 ARG A O 1
ATOM 1240 N N . GLN A 1 151 ? -1.029 -1.788 28.589 1.00 81.81 151 GLN A N 1
ATOM 1241 C CA . GLN A 1 151 ? 0.170 -0.943 28.592 1.00 81.81 151 GLN A CA 1
ATOM 1242 C C . GLN A 1 151 ? 0.320 -0.174 29.914 1.00 81.81 151 GLN A C 1
ATOM 1244 O O . GLN A 1 151 ? 1.426 -0.095 30.457 1.00 81.81 151 GLN A O 1
ATOM 1249 N N . MET A 1 152 ? -0.786 0.329 30.473 1.00 82.88 152 MET A N 1
ATOM 1250 C CA . MET A 1 152 ? -0.786 1.003 31.774 1.00 82.88 152 MET A CA 1
ATOM 1251 C C . MET A 1 152 ? -0.357 0.058 32.904 1.00 82.88 152 MET A C 1
ATOM 1253 O O . MET A 1 152 ? 0.572 0.387 33.636 1.00 82.88 152 MET A O 1
ATOM 1257 N N . GLU A 1 153 ? -0.925 -1.149 32.991 1.00 82.44 153 GLU A N 1
ATOM 1258 C CA . GLU A 1 153 ? -0.550 -2.146 34.011 1.00 82.44 153 GLU A CA 1
ATOM 1259 C C . GLU A 1 153 ? 0.931 -2.539 33.941 1.00 82.44 153 GLU A C 1
ATOM 1261 O O . GLU A 1 153 ? 1.605 -2.657 34.968 1.00 82.44 153 GLU A O 1
ATOM 1266 N N . THR A 1 154 ? 1.462 -2.736 32.729 1.00 74.75 154 THR A N 1
ATOM 1267 C CA . THR A 1 154 ? 2.884 -3.059 32.543 1.00 74.75 154 THR A CA 1
ATOM 1268 C C . THR A 1 154 ? 3.794 -1.902 32.923 1.00 74.75 154 THR A C 1
ATOM 1270 O O . THR A 1 154 ? 4.873 -2.125 33.470 1.00 74.75 154 THR A O 1
ATOM 1273 N N . THR A 1 155 ? 3.351 -0.669 32.673 1.00 69.31 155 THR A N 1
ATOM 1274 C CA . THR A 1 155 ? 4.107 0.526 33.037 1.00 69.31 155 THR A CA 1
ATOM 1275 C C . THR A 1 155 ? 4.152 0.646 34.555 1.00 69.31 155 THR A C 1
ATOM 1277 O O . THR A 1 155 ? 5.239 0.702 35.114 1.00 69.31 155 THR A O 1
ATOM 1280 N N . THR A 1 156 ? 3.015 0.554 35.251 1.00 64.19 156 THR A N 1
ATOM 1281 C CA . THR A 1 156 ? 2.947 0.662 36.719 1.00 64.19 156 THR A CA 1
ATOM 1282 C C . THR A 1 156 ? 3.815 -0.369 37.450 1.00 64.19 156 THR A C 1
ATOM 1284 O O . THR A 1 156 ? 4.389 -0.045 38.486 1.00 64.19 156 THR A O 1
ATOM 1287 N N . LYS A 1 157 ? 3.963 -1.591 36.920 1.00 60.88 157 LYS A N 1
ATOM 1288 C CA . LYS A 1 157 ? 4.845 -2.619 37.505 1.00 60.88 157 LYS A CA 1
ATOM 1289 C C . LYS A 1 157 ? 6.334 -2.273 37.400 1.00 60.88 157 LYS A C 1
ATOM 1291 O O . LYS A 1 157 ? 7.077 -2.605 38.312 1.00 60.88 157 LYS A O 1
ATOM 1296 N N . ARG A 1 158 ? 6.762 -1.585 36.335 1.00 58.69 158 ARG A N 1
ATOM 1297 C CA . ARG A 1 158 ? 8.162 -1.153 36.154 1.00 58.69 158 ARG A CA 1
ATOM 1298 C C . ARG A 1 158 ? 8.585 -0.043 37.116 1.00 58.69 158 ARG A C 1
ATOM 1300 O O . ARG A 1 158 ? 9.757 0.042 37.431 1.00 58.69 158 ARG A O 1
ATOM 1307 N N . TRP A 1 159 ? 7.648 0.781 37.584 1.00 49.94 159 TRP A N 1
ATOM 1308 C CA . TRP A 1 159 ? 7.926 1.865 38.540 1.00 49.94 159 TRP A CA 1
ATOM 1309 C C . TRP A 1 159 ? 7.929 1.414 40.009 1.00 49.94 159 TRP A C 1
ATOM 1311 O O . TRP A 1 159 ? 8.208 2.219 40.890 1.00 49.94 159 TRP A O 1
ATOM 1321 N N . ARG A 1 160 ? 7.566 0.157 40.290 1.00 56.94 160 ARG A N 1
ATOM 1322 C CA . ARG A 1 160 ? 7.510 -0.413 41.649 1.00 56.94 160 ARG A CA 1
ATOM 1323 C C . ARG A 1 160 ? 8.612 -1.446 41.920 1.00 56.94 160 ARG A C 1
ATOM 1325 O O . ARG A 1 160 ? 8.543 -2.113 42.950 1.00 56.94 160 ARG A O 1
ATOM 1332 N N . GLY A 1 161 ? 9.550 -1.621 40.990 1.00 45.53 161 GLY A N 1
ATOM 1333 C CA . GLY A 1 161 ? 10.665 -2.567 41.078 1.00 45.53 161 GLY A CA 1
ATOM 1334 C C . GLY A 1 161 ? 12.006 -1.863 41.068 1.00 45.53 161 GLY A C 1
ATOM 1335 O O . GLY A 1 161 ? 12.048 -0.709 40.590 1.00 45.53 161 GLY A O 1
#